Protein AF-A0A351HHK5-F1 (afdb_monomer_lite)

Structure (mmCIF, N/CA/C/O backbone):
data_AF-A0A351HHK5-F1
#
_entry.id   AF-A0A351HHK5-F1
#
loop_
_atom_site.group_PDB
_atom_site.id
_atom_site.type_symbol
_atom_site.label_atom_id
_atom_site.label_alt_id
_atom_site.label_comp_id
_atom_site.label_asym_id
_atom_site.label_entity_id
_atom_site.label_seq_id
_atom_site.pdbx_PDB_ins_code
_atom_site.Cartn_x
_atom_site.Cartn_y
_atom_site.Cartn_z
_atom_site.occupancy
_atom_site.B_iso_or_equiv
_atom_site.auth_seq_id
_atom_site.auth_comp_id
_atom_site.auth_asym_id
_atom_site.auth_atom_id
_atom_site.pdbx_PDB_model_num
ATOM 1 N N . MET A 1 1 ? -21.037 2.339 21.836 1.00 83.69 1 MET A N 1
ATOM 2 C CA . MET A 1 1 ? -19.938 1.535 21.270 1.00 83.69 1 MET A CA 1
ATOM 3 C C . MET A 1 1 ? -18.621 2.066 21.803 1.00 83.69 1 MET A C 1
ATOM 5 O O . MET A 1 1 ? -18.340 3.246 21.621 1.00 83.69 1 MET A O 1
ATOM 9 N N . THR A 1 2 ? -17.840 1.231 22.478 1.00 97.81 2 THR A N 1
ATOM 10 C CA . THR A 1 2 ? -16.488 1.582 22.933 1.00 97.81 2 THR A CA 1
ATOM 11 C C . THR A 1 2 ? -15.514 1.660 21.752 1.00 97.81 2 THR A C 1
ATOM 13 O O . THR A 1 2 ? -15.773 1.127 20.671 1.00 97.81 2 THR A O 1
ATOM 16 N N . LYS A 1 3 ? -14.351 2.304 21.938 1.00 97.00 3 LYS A N 1
ATOM 17 C CA . LYS A 1 3 ? -13.292 2.339 20.909 1.00 97.00 3 LYS A CA 1
ATOM 18 C C . LYS A 1 3 ? -12.899 0.921 20.470 1.00 97.00 3 LYS A C 1
ATOM 20 O O . LYS A 1 3 ? -12.772 0.681 19.274 1.00 97.00 3 LYS A O 1
ATOM 25 N N . LYS A 1 4 ? -12.781 -0.011 21.424 1.00 98.00 4 LYS A N 1
ATOM 26 C CA . LYS A 1 4 ? -12.461 -1.426 21.181 1.00 98.00 4 LYS A CA 1
ATOM 27 C C . LYS A 1 4 ? -13.529 -2.118 20.330 1.00 98.00 4 LYS A C 1
ATOM 29 O O . LYS A 1 4 ? -13.194 -2.726 19.322 1.00 98.00 4 LYS A O 1
ATOM 34 N N . GLU A 1 5 ? -14.802 -1.963 20.690 1.00 98.25 5 GLU A N 1
ATOM 35 C CA . GLU A 1 5 ? -15.924 -2.536 19.930 1.00 98.25 5 GLU A CA 1
ATOM 36 C C . GLU A 1 5 ? -15.986 -2.010 18.494 1.00 98.25 5 GLU A C 1
ATOM 38 O O . GLU A 1 5 ? -16.319 -2.760 17.581 1.00 98.25 5 GLU A O 1
ATOM 43 N N . ARG A 1 6 ? -15.640 -0.734 18.274 1.00 98.00 6 ARG A N 1
ATOM 44 C CA 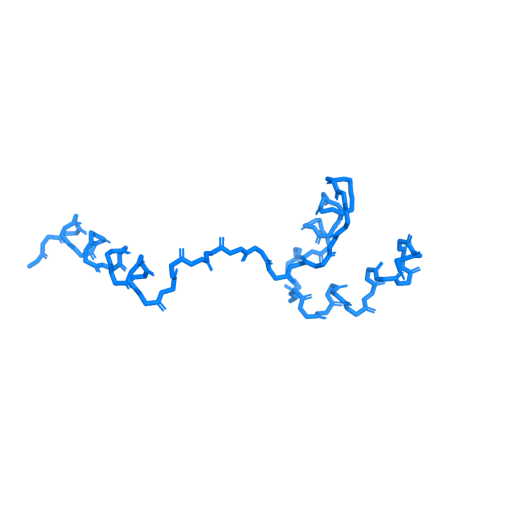. ARG A 1 6 ? -15.612 -0.156 16.926 1.00 98.00 6 ARG A CA 1
ATOM 45 C C . ARG A 1 6 ? -14.554 -0.808 16.044 1.00 98.00 6 ARG A C 1
ATOM 47 O O . ARG A 1 6 ? -14.876 -1.199 14.931 1.00 98.00 6 ARG A O 1
ATOM 54 N N . PHE A 1 7 ? -13.320 -0.934 16.538 1.00 97.88 7 PHE A N 1
ATOM 55 C CA . PHE A 1 7 ? -12.249 -1.593 15.783 1.00 97.88 7 PHE A CA 1
ATOM 56 C C . PHE A 1 7 ? -12.592 -3.046 15.470 1.00 97.88 7 PHE A C 1
ATOM 58 O O . PHE A 1 7 ? -12.418 -3.468 14.331 1.00 97.88 7 PHE A O 1
ATOM 65 N N . GLN A 1 8 ? -13.135 -3.769 16.451 1.00 98.12 8 GLN A N 1
ATOM 66 C CA . GLN A 1 8 ? -13.538 -5.160 16.278 1.00 98.12 8 GLN A CA 1
ATOM 67 C C . GLN A 1 8 ? -14.547 -5.312 15.131 1.00 98.12 8 GLN A C 1
ATOM 69 O O . GLN A 1 8 ? -14.296 -6.061 14.192 1.00 98.12 8 GLN A O 1
ATOM 74 N N . LYS A 1 9 ? -15.626 -4.518 15.141 1.00 98.00 9 LYS A N 1
ATOM 75 C CA . LYS A 1 9 ? -16.649 -4.555 14.084 1.00 98.00 9 LYS A CA 1
ATOM 76 C C . LYS A 1 9 ? -16.105 -4.182 12.703 1.00 98.00 9 LYS A C 1
ATOM 78 O O . LYS A 1 9 ? -16.530 -4.753 11.705 1.00 98.00 9 LYS A O 1
ATOM 83 N N . THR A 1 10 ? -15.185 -3.219 12.627 1.00 96.81 10 THR A N 1
ATOM 84 C CA . THR A 1 10 ? -14.555 -2.833 11.355 1.00 96.81 10 THR A CA 1
ATOM 85 C C . THR A 1 10 ? -13.696 -3.965 10.792 1.00 96.81 10 THR A C 1
ATOM 87 O O . THR A 1 10 ? -13.798 -4.263 9.606 1.00 96.81 10 THR A O 1
ATOM 90 N N . ILE A 1 11 ? -12.886 -4.616 11.631 1.00 96.38 11 ILE A N 1
ATOM 91 C CA . ILE A 1 11 ? -12.040 -5.742 11.213 1.00 96.38 11 ILE A CA 1
ATOM 92 C C . ILE A 1 11 ? -12.903 -6.925 10.761 1.00 96.38 11 ILE A C 1
ATOM 94 O O . ILE A 1 11 ? -12.657 -7.464 9.688 1.00 96.38 11 ILE A O 1
ATOM 98 N N . GLU A 1 12 ? -13.945 -7.280 11.519 1.00 97.31 12 GLU A N 1
ATOM 99 C CA . GLU A 1 12 ? -14.888 -8.356 11.163 1.00 97.31 12 GLU A CA 1
ATOM 100 C C . GLU A 1 12 ? -15.548 -8.122 9.800 1.00 97.31 12 GLU A C 1
ATOM 102 O O . GLU A 1 12 ? -15.684 -9.043 8.988 1.00 97.31 12 GLU A O 1
ATOM 107 N N . TRP A 1 13 ? -15.925 -6.871 9.518 1.00 97.44 13 TRP A N 1
ATOM 108 C CA . TRP A 1 13 ? -16.484 -6.509 8.223 1.00 97.44 13 TRP A CA 1
ATOM 109 C C . TRP A 1 13 ? -15.480 -6.755 7.091 1.00 97.44 13 TRP A C 1
ATOM 111 O O . TRP A 1 13 ? -15.845 -7.392 6.104 1.00 97.44 13 TRP A O 1
ATOM 121 N N . PHE A 1 14 ? -14.222 -6.319 7.233 1.00 96.75 14 PHE A N 1
ATOM 122 C CA . PHE A 1 14 ? -13.193 -6.550 6.211 1.00 96.75 14 PHE A CA 1
ATOM 123 C C . PHE A 1 14 ? -12.848 -8.031 6.056 1.00 96.75 14 PHE A C 1
ATOM 125 O O . PHE A 1 14 ? -12.747 -8.499 4.932 1.00 96.75 14 PHE A O 1
ATOM 132 N N . GLN A 1 15 ? -12.765 -8.794 7.147 1.00 95.38 15 GLN A N 1
ATOM 133 C CA . GLN A 1 15 ? -12.547 -10.243 7.083 1.00 95.38 15 GLN A CA 1
ATOM 134 C C . GLN A 1 15 ? -13.646 -10.966 6.290 1.00 95.38 15 GLN A C 1
ATOM 136 O O . GLN A 1 15 ? -13.367 -11.951 5.614 1.00 95.38 15 GLN A O 1
ATOM 141 N N . THR A 1 16 ? -14.884 -10.467 6.346 1.00 96.81 16 THR A N 1
ATOM 142 C CA . THR A 1 16 ? -16.024 -11.049 5.621 1.00 96.81 16 THR A CA 1
ATOM 143 C C . THR A 1 16 ? -16.106 -10.565 4.169 1.00 96.81 16 THR A C 1
ATOM 145 O O . THR A 1 16 ? -16.384 -11.355 3.273 1.00 96.81 16 THR A O 1
ATOM 148 N N . ASN A 1 17 ? -15.891 -9.267 3.924 1.00 97.00 17 ASN A N 1
ATOM 149 C CA . ASN A 1 17 ? -16.154 -8.628 2.625 1.00 97.00 17 ASN A CA 1
AT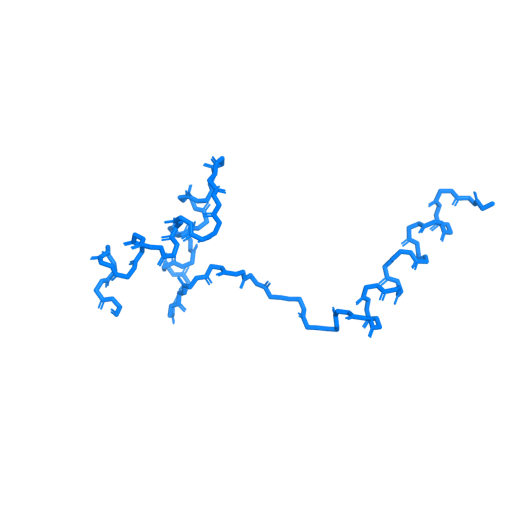OM 150 C C . ASN A 1 17 ? -14.901 -8.478 1.744 1.00 97.00 17 ASN A C 1
ATOM 152 O O . ASN A 1 17 ? -15.023 -8.280 0.539 1.00 97.00 17 ASN A O 1
ATOM 156 N N . MET A 1 18 ? -13.705 -8.569 2.329 1.00 94.38 18 MET A N 1
ATOM 157 C CA . MET A 1 18 ? -12.401 -8.543 1.655 1.00 94.38 18 MET A CA 1
ATOM 158 C C . MET A 1 18 ? -11.478 -9.618 2.265 1.00 94.38 18 MET A C 1
ATOM 160 O O . MET A 1 18 ? -10.479 -9.293 2.906 1.00 94.38 18 MET A O 1
ATOM 164 N N . PRO A 1 19 ? -11.821 -10.911 2.109 1.00 91.25 19 PRO A N 1
ATOM 165 C CA . PRO A 1 19 ? -11.181 -12.008 2.841 1.00 91.25 19 PRO A CA 1
ATOM 166 C C . PRO A 1 19 ? -9.717 -12.260 2.452 1.00 91.25 19 PRO A C 1
ATOM 168 O O . PRO A 1 19 ? -8.977 -12.866 3.224 1.00 91.25 19 PRO A O 1
ATOM 171 N N . ILE A 1 20 ? -9.299 -11.817 1.264 1.00 92.06 20 ILE A N 1
ATOM 172 C CA . ILE A 1 20 ? -7.944 -11.999 0.738 1.00 92.06 20 ILE A CA 1
ATOM 173 C C . ILE A 1 20 ? -7.316 -10.613 0.598 1.00 92.06 20 ILE A C 1
ATOM 175 O O . ILE A 1 20 ? -7.562 -9.906 -0.377 1.00 92.06 20 ILE A O 1
ATOM 179 N N . ALA A 1 21 ? -6.553 -10.209 1.612 1.00 88.94 21 ALA A N 1
ATOM 180 C CA . ALA A 1 21 ? -5.794 -8.966 1.600 1.00 88.94 21 ALA A CA 1
ATOM 181 C C . ALA A 1 21 ? -4.360 -9.249 1.137 1.00 88.94 21 ALA A C 1
ATOM 183 O O . ALA A 1 21 ? -3.595 -9.909 1.839 1.00 88.94 21 ALA A O 1
ATOM 184 N N . GLU A 1 22 ? -4.000 -8.730 -0.032 1.00 91.94 22 GLU A N 1
ATOM 185 C CA . GLU A 1 22 ? -2.666 -8.843 -0.624 1.00 91.94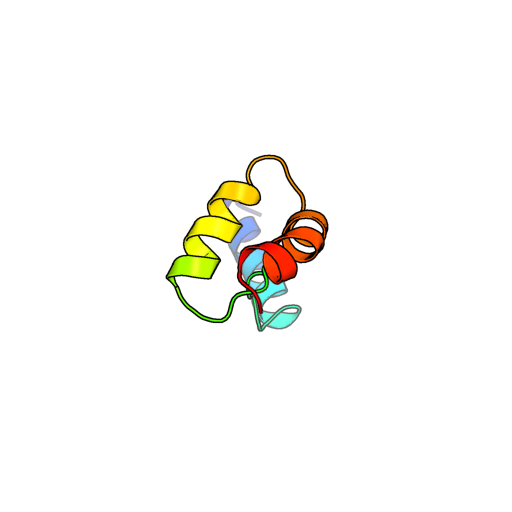 22 GLU A CA 1
ATOM 186 C C . GLU A 1 22 ? -2.173 -7.454 -1.053 1.00 91.94 22 GLU A C 1
ATOM 188 O O . GLU A 1 22 ? -2.954 -6.506 -1.152 1.00 91.94 22 GLU A O 1
ATOM 193 N N . THR A 1 23 ? -0.865 -7.306 -1.272 1.00 94.94 23 THR A N 1
ATOM 194 C CA . THR A 1 23 ? -0.316 -6.065 -1.841 1.00 94.94 23 THR A CA 1
ATOM 195 C C . THR A 1 23 ? -0.699 -5.939 -3.316 1.00 94.94 23 THR A C 1
ATOM 197 O O . THR A 1 23 ? -0.730 -6.935 -4.035 1.00 94.94 23 THR A O 1
ATOM 200 N N . GLU A 1 24 ? -0.949 -4.716 -3.791 1.00 95.94 24 GLU A N 1
ATOM 201 C CA . GLU A 1 24 ? -1.186 -4.461 -5.218 1.00 95.94 24 GLU A CA 1
ATOM 202 C C . GLU A 1 24 ? 0.120 -4.330 -6.022 1.00 95.94 24 GLU A C 1
ATOM 204 O O . GLU A 1 24 ? 0.084 -4.253 -7.254 1.00 95.94 24 GLU A O 1
ATOM 209 N N . LEU A 1 25 ? 1.281 -4.288 -5.357 1.00 97.19 25 LEU A N 1
ATOM 210 C CA . LEU A 1 25 ? 2.585 -4.231 -6.014 1.00 97.19 25 LEU A CA 1
ATOM 211 C C . LEU A 1 25 ? 2.865 -5.538 -6.762 1.00 97.19 25 LEU A C 1
ATOM 213 O O . LEU A 1 25 ? 2.706 -6.629 -6.221 1.00 97.19 25 LEU A O 1
ATOM 217 N N . LYS A 1 26 ? 3.320 -5.428 -8.012 1.00 95.44 26 LYS A N 1
ATOM 218 C CA . LYS A 1 26 ? 3.749 -6.564 -8.836 1.00 95.44 26 LYS A CA 1
ATOM 219 C C . LYS A 1 26 ? 5.220 -6.878 -8.580 1.00 95.44 26 LYS A C 1
ATOM 221 O O . LYS A 1 26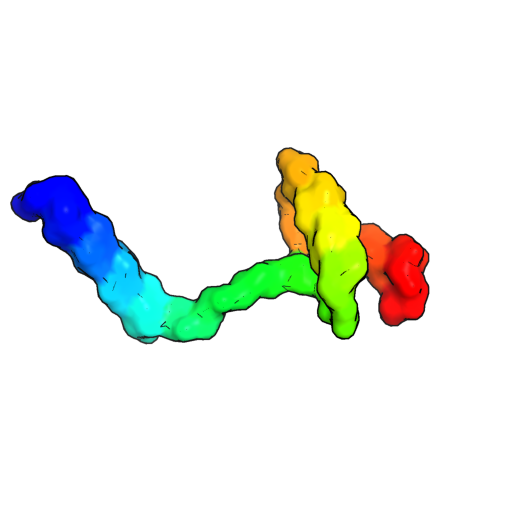 ? 6.062 -5.989 -8.701 1.00 95.44 26 LYS A O 1
ATOM 226 N N . TYR A 1 27 ? 5.506 -8.139 -8.272 1.00 95.94 27 TYR A N 1
ATOM 227 C CA . TYR A 1 27 ? 6.842 -8.679 -8.021 1.00 95.94 27 TYR A CA 1
ATOM 228 C C . TYR A 1 27 ? 6.838 -10.199 -8.250 1.00 95.94 27 TYR A C 1
ATOM 230 O O . TYR A 1 27 ? 5.793 -10.842 -8.138 1.00 95.94 27 TYR A O 1
ATOM 238 N N . ALA A 1 28 ? 7.998 -10.777 -8.545 1.00 96.44 28 ALA A N 1
ATOM 239 C CA . ALA A 1 28 ? 8.210 -12.216 -8.701 1.00 96.44 28 ALA A CA 1
ATOM 240 C C . ALA A 1 28 ? 9.041 -12.828 -7.561 1.00 96.44 28 ALA A C 1
ATOM 242 O O . ALA A 1 28 ? 9.043 -14.046 -7.378 1.00 96.44 28 ALA A O 1
ATOM 243 N N . ASN A 1 29 ? 9.756 -12.007 -6.787 1.00 96.38 29 ASN A N 1
ATOM 244 C CA . ASN A 1 29 ? 10.609 -12.456 -5.687 1.00 96.38 29 ASN A CA 1
ATOM 245 C C . ASN A 1 29 ? 10.719 -11.391 -4.570 1.00 96.38 29 ASN A C 1
ATOM 247 O O . ASN A 1 29 ? 10.315 -10.241 -4.770 1.00 96.38 29 ASN A O 1
ATOM 251 N N . PRO A 1 30 ? 11.244 -11.750 -3.382 1.00 97.75 30 PRO A N 1
ATOM 252 C CA . PRO A 1 30 ? 11.349 -10.823 -2.253 1.00 97.75 30 PRO A CA 1
ATOM 253 C C . PRO A 1 30 ? 12.194 -9.567 -2.519 1.00 97.75 30 PRO A C 1
ATOM 255 O O . PRO A 1 30 ? 11.870 -8.509 -1.979 1.00 97.75 30 PRO A O 1
ATOM 258 N N . ASP A 1 31 ? 13.236 -9.656 -3.351 1.00 97.00 31 ASP A N 1
ATOM 259 C CA . ASP A 1 31 ? 14.117 -8.520 -3.651 1.00 97.00 31 ASP A CA 1
ATOM 260 C C . ASP A 1 31 ? 13.396 -7.472 -4.514 1.00 97.00 31 ASP A C 1
ATOM 262 O O . ASP A 1 31 ? 13.487 -6.268 -4.259 1.00 97.00 31 ASP A O 1
ATOM 266 N N . GLU A 1 32 ? 12.598 -7.918 -5.486 1.00 97.38 32 GLU A N 1
ATOM 267 C CA . GLU A 1 32 ? 11.727 -7.039 -6.273 1.00 97.38 32 GLU A CA 1
ATOM 268 C C . GLU A 1 32 ? 10.663 -6.360 -5.410 1.00 97.38 32 GLU A C 1
ATOM 270 O O . GLU A 1 32 ? 10.425 -5.161 -5.567 1.00 97.38 32 GLU A O 1
ATOM 275 N N . LEU A 1 33 ? 10.050 -7.093 -4.471 1.00 97.56 33 LEU A N 1
ATOM 276 C CA . LEU A 1 33 ? 9.074 -6.514 -3.547 1.00 97.56 33 LEU A CA 1
ATOM 277 C C . LEU A 1 33 ? 9.720 -5.447 -2.661 1.00 97.56 33 LEU A C 1
ATOM 279 O O . LEU A 1 33 ? 9.145 -4.375 -2.484 1.00 97.56 33 LEU A O 1
ATOM 283 N N . LEU A 1 34 ? 10.922 -5.706 -2.137 1.00 97.94 34 LEU A N 1
ATOM 284 C CA . LEU A 1 34 ? 11.665 -4.735 -1.337 1.00 97.94 34 LEU A CA 1
ATOM 285 C C . LEU A 1 34 ? 11.861 -3.424 -2.106 1.00 97.94 34 LEU A C 1
ATOM 287 O O . LEU A 1 34 ? 11.562 -2.346 -1.588 1.00 97.94 34 LEU A O 1
ATOM 291 N N . VAL A 1 35 ? 12.321 -3.506 -3.355 1.00 97.44 35 VAL A N 1
ATOM 292 C CA . VAL A 1 35 ? 12.524 -2.317 -4.190 1.00 97.44 35 VAL A CA 1
ATOM 293 C C . VAL A 1 35 ? 11.192 -1.651 -4.554 1.00 97.44 35 VAL A C 1
ATOM 295 O O . VAL A 1 35 ? 11.086 -0.427 -4.471 1.00 97.44 35 VAL A O 1
ATOM 298 N N . ALA A 1 36 ? 10.153 -2.419 -4.893 1.00 97.75 36 ALA A N 1
ATOM 299 C CA . ALA A 1 36 ? 8.824 -1.885 -5.193 1.00 97.75 36 ALA A CA 1
ATOM 300 C C . ALA A 1 36 ? 8.222 -1.117 -4.000 1.00 97.75 36 ALA A C 1
ATOM 302 O O . ALA A 1 36 ? 7.632 -0.054 -4.193 1.00 97.75 36 ALA A O 1
ATOM 303 N N . VAL A 1 37 ? 8.433 -1.595 -2.768 1.00 97.62 37 VAL A N 1
ATOM 304 C CA . VAL A 1 37 ? 8.016 -0.915 -1.529 1.00 97.62 37 VAL A CA 1
ATOM 305 C C . VAL A 1 37 ? 8.799 0.381 -1.300 1.00 97.62 37 VAL A C 1
ATOM 307 O O . VAL A 1 37 ? 8.225 1.379 -0.874 1.00 97.62 37 VAL A O 1
ATOM 310 N N . ILE A 1 38 ? 10.097 0.415 -1.613 1.00 97.88 38 ILE A N 1
ATOM 311 C CA . ILE A 1 38 ? 10.882 1.658 -1.531 1.00 97.88 38 ILE A CA 1
ATOM 312 C C . ILE A 1 38 ? 10.336 2.697 -2.525 1.00 97.88 38 ILE A C 1
ATOM 314 O O . ILE A 1 38 ? 10.175 3.866 -2.176 1.00 97.88 38 ILE A O 1
ATOM 318 N N . LEU A 1 39 ? 10.007 2.270 -3.747 1.00 97.12 39 LEU A N 1
ATOM 319 C CA . LEU A 1 39 ? 9.455 3.136 -4.793 1.00 97.12 39 LEU A CA 1
ATOM 320 C C . LEU A 1 39 ? 8.010 3.584 -4.526 1.00 97.12 39 LEU A C 1
ATOM 322 O O . LEU A 1 39 ? 7.573 4.581 -5.107 1.00 97.12 39 LEU A O 1
ATOM 326 N N . SER A 1 40 ? 7.259 2.877 -3.675 1.00 97.56 40 SER A N 1
ATOM 327 C CA . SER A 1 40 ? 5.873 3.234 -3.347 1.00 97.56 40 SER A CA 1
ATOM 328 C C . SER A 1 40 ? 5.765 4.397 -2.358 1.00 97.56 40 SER A C 1
ATOM 330 O O . SER A 1 40 ? 4.689 4.978 -2.209 1.00 97.56 40 SER A O 1
ATOM 332 N N . ALA A 1 41 ? 6.870 4.806 -1.722 1.00 97.69 41 ALA A N 1
ATOM 333 C CA . ALA A 1 41 ? 6.893 5.956 -0.827 1.00 97.69 41 ALA A CA 1
ATOM 334 C C . ALA A 1 41 ? 6.350 7.218 -1.526 1.00 97.69 41 ALA A C 1
ATOM 336 O O . ALA A 1 41 ? 6.924 7.709 -2.496 1.00 97.69 41 ALA A O 1
ATOM 337 N N . GLN A 1 42 ? 5.229 7.746 -1.017 1.00 97.38 42 GLN A N 1
ATOM 338 C CA . GLN A 1 42 ? 4.508 8.893 -1.598 1.00 97.38 42 GLN A CA 1
ATOM 339 C C . GLN A 1 42 ? 4.110 8.702 -3.077 1.00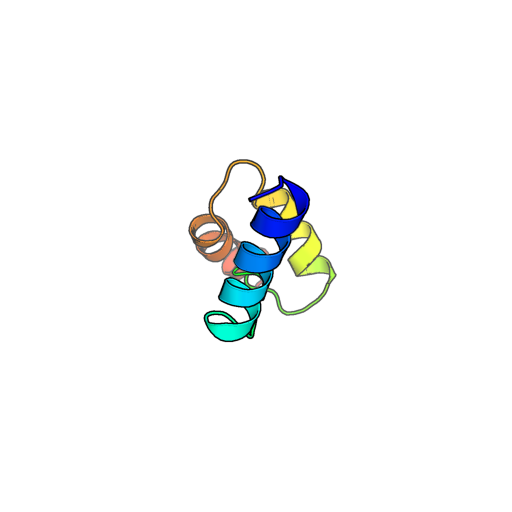 97.38 42 GLN A C 1
ATOM 341 O O . GLN A 1 42 ? 3.956 9.667 -3.826 1.00 97.38 42 GLN A O 1
ATOM 346 N N . CYS A 1 43 ? 3.918 7.454 -3.499 1.00 96.88 43 CYS A N 1
ATOM 347 C CA . CYS A 1 43 ? 3.543 7.063 -4.848 1.00 96.88 43 CYS A CA 1
ATOM 348 C C . CYS A 1 43 ? 2.335 6.112 -4.795 1.00 96.88 43 CYS A C 1
ATOM 350 O O . CYS A 1 43 ? 1.950 5.629 -3.735 1.00 96.88 43 CYS A O 1
ATOM 352 N N . THR A 1 44 ? 1.701 5.859 -5.940 1.00 97.62 44 THR A N 1
ATOM 353 C CA . THR A 1 44 ? 0.624 4.858 -6.031 1.00 97.62 44 THR A CA 1
ATOM 354 C C . THR A 1 44 ? 1.185 3.543 -6.549 1.00 97.62 44 THR A C 1
ATOM 356 O O . THR A 1 44 ? 2.011 3.557 -7.465 1.00 97.62 44 THR A O 1
ATOM 359 N N . ASP A 1 45 ? 0.672 2.415 -6.060 1.00 97.69 45 ASP A N 1
ATOM 360 C CA . ASP A 1 45 ? 1.060 1.082 -6.543 1.00 97.69 45 ASP A CA 1
ATOM 361 C C . ASP A 1 45 ? 0.867 0.964 -8.062 1.00 97.69 45 ASP A C 1
ATOM 363 O O . ASP A 1 45 ? 1.717 0.431 -8.770 1.00 97.69 45 ASP A O 1
ATOM 367 N N . LYS A 1 46 ? -0.178 1.602 -8.614 1.00 97.88 46 LYS A N 1
ATOM 368 C CA . LYS A 1 46 ? -0.389 1.723 -10.066 1.00 97.88 46 LYS A CA 1
ATOM 369 C C . LYS A 1 46 ? 0.804 2.345 -10.798 1.00 97.88 46 LYS A C 1
ATOM 371 O O . LYS A 1 46 ? 1.164 1.869 -11.871 1.00 97.88 46 LYS A O 1
ATOM 376 N N . ARG A 1 47 ? 1.388 3.422 -10.266 1.00 97.50 47 ARG A N 1
ATOM 377 C CA . ARG A 1 47 ? 2.541 4.103 -10.875 1.00 97.50 47 ARG A CA 1
ATOM 378 C C . ARG A 1 47 ? 3.811 3.272 -10.728 1.00 97.50 47 ARG A C 1
ATOM 380 O O . ARG A 1 47 ? 4.569 3.188 -11.690 1.00 97.50 47 ARG A O 1
ATOM 387 N N . VAL A 1 48 ? 4.014 2.630 -9.579 1.00 98.00 48 VAL A N 1
ATOM 388 C CA . VAL A 1 48 ? 5.135 1.700 -9.365 1.00 98.00 48 VAL A CA 1
ATOM 389 C C . VAL A 1 48 ? 5.061 0.552 -10.376 1.00 98.00 48 VAL A C 1
ATOM 391 O O . VAL A 1 48 ? 6.009 0.340 -11.126 1.00 98.00 48 VAL A O 1
ATOM 394 N N . ASN A 1 49 ? 3.889 -0.069 -10.520 1.00 97.50 49 ASN A N 1
ATOM 395 C CA . ASN A 1 49 ? 3.620 -1.174 -11.446 1.00 97.50 49 ASN A CA 1
ATOM 396 C C . ASN A 1 49 ? 3.746 -0.821 -12.939 1.00 97.50 49 ASN A C 1
ATOM 398 O O . ASN A 1 49 ? 3.787 -1.723 -13.775 1.00 97.50 49 ASN A O 1
ATOM 402 N N . GLN A 1 50 ? 3.775 0.465 -13.307 1.00 97.06 50 GLN A N 1
ATOM 403 C CA . GLN A 1 50 ? 4.094 0.896 -14.676 1.00 97.06 50 GLN A CA 1
ATOM 404 C C . GLN A 1 50 ? 5.604 0.868 -14.951 1.00 97.06 50 GLN A C 1
ATOM 406 O O . GLN A 1 50 ? 6.019 0.686 -16.095 1.00 97.06 50 GLN A O 1
ATOM 411 N N . ILE A 1 51 ? 6.420 1.076 -13.915 1.00 95.69 51 ILE A N 1
ATOM 412 C CA . ILE A 1 51 ? 7.869 1.274 -14.018 1.00 95.69 51 ILE A CA 1
ATOM 413 C C . ILE A 1 51 ? 8.614 -0.028 -13.714 1.00 95.69 51 ILE A C 1
ATOM 415 O O . ILE A 1 51 ? 9.554 -0.373 -14.430 1.00 95.69 51 ILE A O 1
ATOM 419 N N . THR A 1 52 ? 8.181 -0.770 -12.690 1.00 96.19 52 THR A N 1
ATOM 420 C CA . THR A 1 52 ? 8.878 -1.966 -12.203 1.00 96.19 52 THR A CA 1
ATOM 421 C C . THR A 1 52 ? 9.084 -3.064 -13.249 1.00 96.19 52 THR A C 1
ATOM 423 O O . THR A 1 52 ? 10.176 -3.624 -13.240 1.00 96.19 52 THR A O 1
ATOM 426 N N . PRO A 1 53 ? 8.176 -3.335 -14.216 1.00 94.38 53 PRO A N 1
ATOM 427 C CA . PRO A 1 53 ? 8.437 -4.378 -15.208 1.00 94.38 53 PRO A CA 1
ATOM 428 C C . PRO A 1 53 ? 9.661 -4.096 -16.083 1.00 94.38 53 PRO A C 1
ATOM 430 O O . PRO A 1 53 ? 10.503 -4.964 -16.285 1.00 94.38 53 PRO A O 1
ATOM 433 N N . HIS A 1 54 ? 9.816 -2.844 -16.524 1.00 92.75 54 HIS A N 1
ATOM 434 C CA . HIS A 1 54 ? 10.974 -2.419 -17.313 1.00 92.75 54 HIS A CA 1
ATOM 435 C C . HIS A 1 54 ? 12.251 -2.358 -16.468 1.00 92.75 54 HIS A C 1
ATOM 437 O O . HIS A 1 54 ? 13.337 -2.606 -16.977 1.00 92.75 54 HIS A O 1
ATOM 443 N N . PHE A 1 55 ? 12.130 -2.012 -15.183 1.00 91.75 55 PHE A N 1
ATOM 444 C CA . PHE A 1 55 ? 13.266 -1.928 -14.267 1.00 91.75 55 PHE A CA 1
ATOM 445 C C . PHE A 1 55 ? 13.814 -3.313 -13.880 1.00 91.75 55 PHE A C 1
ATOM 447 O O . PHE A 1 55 ? 15.026 -3.475 -13.762 1.00 91.75 55 PHE A O 1
ATOM 454 N N . PHE A 1 56 ? 12.939 -4.310 -13.723 1.00 93.38 56 PHE A N 1
ATOM 455 C CA . PHE A 1 56 ? 13.303 -5.677 -13.333 1.00 93.38 56 PHE A CA 1
ATOM 456 C C . PHE A 1 56 ? 13.497 -6.639 -14.516 1.00 93.38 56 PHE A C 1
ATOM 458 O O . PHE A 1 56 ? 14.007 -7.737 -14.319 1.00 93.38 56 PHE A O 1
ATOM 465 N N . ASN A 1 57 ? 13.145 -6.230 -15.741 1.00 84.75 57 ASN A N 1
ATOM 466 C CA . ASN A 1 57 ? 13.021 -7.118 -16.906 1.00 84.75 57 ASN A CA 1
ATOM 467 C C . ASN A 1 57 ? 12.037 -8.283 -16.658 1.00 84.75 57 ASN A C 1
ATOM 469 O O . ASN A 1 57 ? 12.319 -9.420 -17.040 1.00 84.75 57 ASN A O 1
ATOM 473 N N . LEU A 1 58 ? 10.915 -7.981 -15.990 1.00 71.69 58 LEU A N 1
ATOM 474 C CA . LEU A 1 58 ? 9.801 -8.912 -15.740 1.00 71.69 58 LEU A CA 1
ATOM 475 C C . LEU A 1 58 ? 9.008 -9.240 -17.008 1.00 71.69 58 LEU A C 1
ATOM 477 O O . LEU A 1 58 ? 8.862 -8.340 -17.869 1.00 71.69 58 LEU A O 1
#

Sequence (58 aa):
MTKKERFQKTIEWFQTNMPIAETELKYANPDELLVAVILSAQCTDKRVNQITPHFFNL

pLDDT: mean 95.52, std 4.34, range [71.69, 98.25]

Radius of gyration: 16.19 Å; chains: 1; bounding box: 34×21×40 Å

Foldseek 3Di:
DDPVVVVVVVVVVCCVVVVDDDDLADDDDPVLVVVLVVVCVVHDSVVSNVPSCVVVVD

Secondary structure (DSSP, 8-state):
--HHHHHHHHHHHHHHHS---------SSHHHHHHHHHH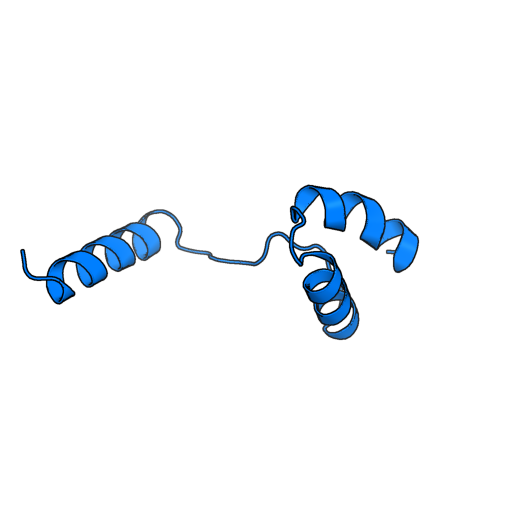TTTS-HHHHHHHHHHHHT-